Protein AF-A0A847J8P1-F1 (afdb_monomer_lite)

Structure (mmCIF, N/CA/C/O backbone):
data_AF-A0A847J8P1-F1
#
_entry.id   AF-A0A847J8P1-F1
#
loop_
_atom_site.group_PDB
_atom_site.id
_atom_site.type_symbol
_atom_site.label_atom_id
_atom_site.label_alt_id
_atom_site.label_comp_id
_atom_site.label_asym_id
_atom_site.label_entity_id
_atom_site.label_seq_id
_atom_site.pdbx_PDB_ins_code
_atom_site.Cartn_x
_atom_site.Cartn_y
_atom_site.Cartn_z
_atom_site.occupancy
_atom_site.B_iso_or_equiv
_atom_site.auth_seq_id
_atom_site.auth_comp_id
_atom_site.auth_asym_id
_atom_site.auth_atom_id
_atom_site.pdbx_PDB_model_num
ATOM 1 N N . MET A 1 1 ? -46.614 12.517 24.934 1.00 41.94 1 MET A N 1
ATOM 2 C CA . MET A 1 1 ? -45.447 12.023 25.693 1.00 41.94 1 MET A CA 1
ATOM 3 C C . MET A 1 1 ? -44.759 10.985 24.821 1.00 41.94 1 MET A C 1
ATOM 5 O O . MET A 1 1 ? -45.255 9.876 24.706 1.00 41.94 1 MET A O 1
ATOM 9 N N . VAL A 1 2 ? -43.727 11.392 24.081 1.00 43.38 2 VAL A N 1
ATOM 10 C CA . VAL A 1 2 ? -42.952 10.489 23.216 1.00 43.38 2 VAL A CA 1
ATOM 11 C C . VAL A 1 2 ? -41.928 9.796 24.112 1.00 43.38 2 VAL A C 1
ATOM 13 O O . VAL A 1 2 ? -41.105 10.479 24.718 1.00 43.38 2 VAL A O 1
ATOM 16 N N . LEU A 1 3 ? -42.014 8.468 24.250 1.00 42.56 3 LEU A N 1
ATOM 17 C CA . LEU A 1 3 ? -40.950 7.675 24.867 1.00 42.56 3 LEU A CA 1
ATOM 18 C C . LEU A 1 3 ? -39.712 7.805 23.974 1.00 42.56 3 LEU A C 1
ATOM 20 O O . LEU A 1 3 ? -39.690 7.273 22.865 1.00 42.56 3 LEU A O 1
ATOM 24 N N . ALA A 1 4 ? -38.696 8.525 24.445 1.00 44.59 4 ALA A N 1
ATOM 25 C CA . ALA A 1 4 ? -37.373 8.459 23.849 1.00 44.59 4 ALA A CA 1
ATOM 26 C C . ALA A 1 4 ? -36.862 7.022 24.023 1.00 44.59 4 ALA A C 1
ATOM 28 O O . ALA A 1 4 ? -36.678 6.557 25.149 1.00 44.59 4 ALA A O 1
ATOM 29 N N . ALA A 1 5 ? -36.687 6.306 22.912 1.00 45.28 5 ALA A N 1
ATOM 30 C CA . ALA A 1 5 ? -35.991 5.029 22.921 1.00 45.28 5 ALA A CA 1
ATOM 31 C C . ALA A 1 5 ? -34.578 5.252 23.493 1.00 45.28 5 ALA A C 1
ATOM 33 O O . ALA A 1 5 ? -33.945 6.254 23.141 1.00 45.28 5 ALA A O 1
ATOM 34 N N . PRO A 1 6 ? -34.078 4.372 24.379 1.00 45.25 6 PRO A N 1
ATOM 35 C CA . PRO A 1 6 ? -32.725 4.507 24.891 1.00 45.25 6 PRO A CA 1
ATOM 36 C C . PRO A 1 6 ? -31.763 4.462 23.704 1.00 45.25 6 PRO A C 1
ATOM 38 O O . PRO A 1 6 ? -31.802 3.531 22.897 1.00 45.25 6 PRO A O 1
ATOM 41 N N . ALA A 1 7 ? -30.925 5.491 23.573 1.00 48.88 7 ALA A N 1
ATOM 42 C CA . ALA A 1 7 ? -29.812 5.465 22.642 1.00 48.88 7 ALA A CA 1
ATOM 43 C C . ALA A 1 7 ? -28.997 4.207 22.958 1.00 48.88 7 ALA A C 1
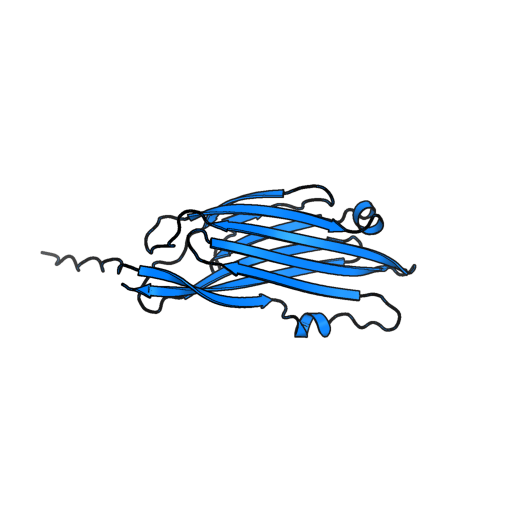ATOM 45 O O . ALA A 1 7 ? -28.514 4.061 24.081 1.00 48.88 7 ALA A O 1
ATOM 46 N N . ALA A 1 8 ? -28.908 3.278 22.002 1.00 53.22 8 ALA A N 1
ATOM 47 C CA . ALA A 1 8 ? -28.121 2.067 22.167 1.00 53.22 8 ALA A CA 1
ATOM 48 C C . ALA A 1 8 ? -26.698 2.479 22.560 1.00 53.22 8 ALA A C 1
ATOM 50 O O . ALA A 1 8 ? -25.990 3.111 21.761 1.00 53.22 8 ALA A O 1
ATOM 51 N N . ALA A 1 9 ? -26.331 2.172 23.808 1.00 50.16 9 ALA A N 1
ATOM 52 C CA . ALA A 1 9 ? -25.000 2.406 24.335 1.00 50.16 9 ALA A CA 1
ATOM 53 C C . ALA A 1 9 ? -23.995 1.840 23.330 1.00 50.16 9 ALA A C 1
ATOM 55 O O . ALA A 1 9 ? -24.180 0.737 22.810 1.00 50.16 9 ALA A O 1
ATOM 56 N N . VAL A 1 10 ? -22.971 2.626 22.998 1.00 55.06 10 VAL A N 1
ATOM 57 C CA . VAL A 1 10 ? -21.801 2.079 22.314 1.00 55.06 10 VAL A CA 1
ATOM 58 C C . VAL A 1 10 ? -21.285 1.001 23.258 1.00 55.06 10 VAL A C 1
ATOM 60 O O . VAL A 1 10 ? -20.896 1.326 24.379 1.00 55.06 10 VAL A O 1
ATOM 63 N N . ALA A 1 11 ? -21.419 -0.270 22.878 1.00 56.16 11 ALA A N 1
ATOM 64 C CA . ALA A 1 11 ? -20.850 -1.348 23.668 1.00 56.16 11 ALA A CA 1
ATOM 65 C C . ALA A 1 11 ? -19.358 -1.036 23.820 1.00 56.16 11 ALA A C 1
ATOM 67 O O . ALA A 1 11 ? -18.723 -0.650 22.834 1.00 56.16 11 ALA A O 1
ATOM 68 N N . GLY A 1 12 ? -18.826 -1.133 25.040 1.00 72.88 12 GLY A N 1
ATOM 69 C CA . GLY A 1 12 ? -17.378 -1.115 25.234 1.00 72.88 12 GLY A CA 1
ATOM 70 C C . GLY A 1 12 ? -16.733 -2.163 24.326 1.00 72.88 12 GLY A C 1
ATOM 71 O O . GLY A 1 12 ? -17.379 -3.153 23.963 1.00 72.88 12 GLY A O 1
ATOM 72 N N . GLY A 1 13 ? -15.515 -1.901 23.865 1.00 81.38 13 GLY A N 1
ATOM 73 C CA . GLY A 1 13 ? -14.808 -2.817 22.981 1.00 81.38 13 GLY A CA 1
ATOM 74 C C . GLY A 1 13 ? -13.758 -2.152 22.103 1.00 81.38 13 GLY A C 1
ATOM 75 O O . GLY A 1 13 ? -13.512 -0.941 22.167 1.00 81.38 13 GLY A O 1
ATOM 76 N N . HIS A 1 14 ? -13.135 -2.962 21.255 1.00 85.50 14 HIS A N 1
ATOM 77 C CA . HIS A 1 14 ? -12.069 -2.528 20.361 1.00 85.50 14 HIS A CA 1
ATOM 78 C C . HIS A 1 14 ? -12.028 -3.343 19.064 1.00 85.50 14 HIS A C 1
ATOM 80 O O . HIS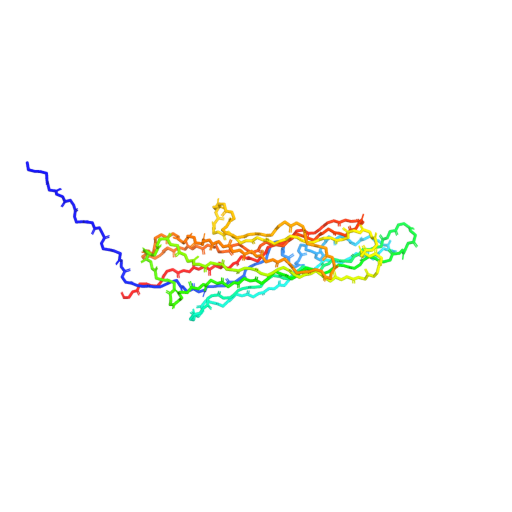 A 1 14 ? -12.489 -4.484 18.987 1.00 85.50 14 HIS A O 1
ATOM 86 N N . TRP A 1 15 ? -11.453 -2.738 18.028 1.00 86.50 15 TRP A N 1
ATOM 87 C CA . TRP A 1 15 ? -11.140 -3.418 16.775 1.00 86.50 15 TRP A CA 1
ATOM 88 C C . TRP A 1 15 ? -9.867 -4.256 16.908 1.00 86.50 15 TRP A C 1
ATOM 90 O O . TRP A 1 15 ? -8.839 -3.757 17.369 1.00 86.50 15 TRP A O 1
ATOM 100 N N . VAL A 1 16 ? -9.919 -5.507 16.447 1.00 87.00 16 VAL A N 1
ATOM 101 C CA . VAL A 1 16 ? -8.754 -6.401 16.338 1.00 87.00 16 VAL A CA 1
ATOM 102 C C . VAL A 1 16 ? -8.537 -6.818 14.888 1.00 87.00 16 VAL A C 1
ATOM 104 O O . VAL A 1 16 ? -9.502 -6.977 14.141 1.00 87.00 16 VAL A O 1
ATOM 107 N N . SER A 1 17 ? -7.275 -7.010 14.499 1.00 87.81 17 SER A N 1
ATOM 108 C CA . SER A 1 17 ? -6.925 -7.565 13.185 1.00 87.81 17 SER A CA 1
ATOM 109 C C . SER A 1 17 ? -7.277 -9.054 13.126 1.00 87.81 17 SER A C 1
ATOM 111 O O . SER A 1 17 ? -6.905 -9.807 14.026 1.00 87.81 17 SER A O 1
ATOM 113 N N . ASP A 1 18 ? -7.979 -9.462 12.072 1.00 87.88 18 ASP A N 1
ATOM 114 C CA . ASP A 1 18 ? -8.412 -10.841 11.805 1.00 87.88 18 ASP A CA 1
ATOM 115 C C . ASP A 1 18 ? -7.649 -11.488 10.637 1.00 87.88 18 ASP A C 1
ATOM 117 O O . ASP A 1 18 ? -7.784 -12.677 10.362 1.00 87.88 18 ASP A O 1
ATOM 121 N N . GLY A 1 19 ? -6.810 -10.717 9.944 1.00 89.44 19 GLY A N 1
ATOM 122 C CA . GLY A 1 19 ? -5.996 -11.220 8.848 1.00 89.44 19 GLY A CA 1
ATOM 123 C C . GLY A 1 19 ? -5.706 -10.169 7.792 1.00 89.44 19 GLY A C 1
ATOM 124 O O . GLY A 1 19 ? -6.143 -9.020 7.877 1.00 89.44 19 GLY A O 1
ATOM 125 N N . ILE A 1 20 ? -4.939 -10.586 6.789 1.00 92.00 20 ILE A N 1
ATOM 126 C CA . ILE A 1 20 ? -4.516 -9.740 5.679 1.00 92.00 20 ILE A CA 1
ATOM 127 C C . ILE A 1 20 ? -4.691 -10.506 4.376 1.00 92.00 20 ILE A C 1
ATOM 129 O O . ILE A 1 20 ? -4.319 -11.677 4.285 1.00 92.00 20 ILE A O 1
ATOM 133 N N . THR A 1 21 ? -5.205 -9.826 3.360 1.00 93.75 21 THR A N 1
ATOM 134 C CA . THR A 1 21 ? -5.221 -10.313 1.979 1.00 93.75 21 THR A CA 1
ATOM 135 C C . THR A 1 21 ? -4.544 -9.318 1.045 1.00 93.75 21 THR A C 1
ATOM 137 O O . THR A 1 21 ? -4.344 -8.156 1.394 1.00 93.75 21 THR A O 1
ATOM 140 N N . TYR A 1 22 ? -4.179 -9.783 -0.148 1.00 92.88 22 TYR A N 1
ATOM 141 C CA . TYR A 1 22 ? -3.566 -8.961 -1.188 1.00 92.88 22 TYR A CA 1
ATOM 142 C C . TYR A 1 22 ? -4.423 -9.000 -2.443 1.00 92.88 22 TYR A C 1
ATOM 144 O O . TYR A 1 22 ? -4.941 -10.060 -2.798 1.00 92.88 22 TYR A O 1
ATOM 152 N N . ASP A 1 23 ? -4.517 -7.864 -3.118 1.00 91.88 23 ASP A N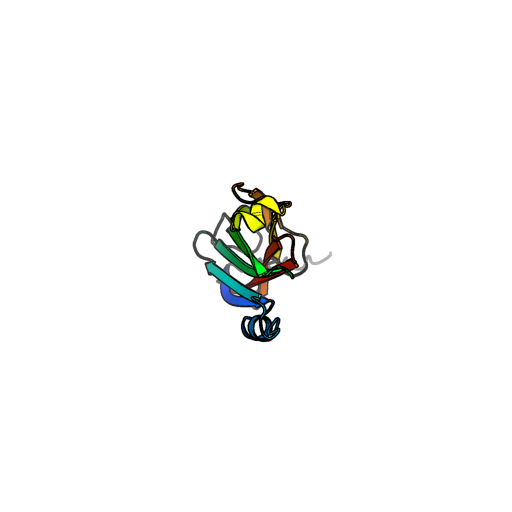 1
ATOM 153 C CA . ASP A 1 23 ? -5.208 -7.725 -4.393 1.00 91.88 23 ASP A CA 1
ATOM 154 C C . ASP A 1 23 ? -4.333 -6.898 -5.357 1.00 91.88 23 ASP A C 1
ATOM 156 O O . ASP A 1 23 ? -4.038 -5.733 -5.066 1.00 91.88 23 ASP A O 1
ATOM 160 N N . PRO A 1 24 ? -3.863 -7.473 -6.479 1.00 90.88 24 PRO A N 1
ATOM 161 C CA . PRO A 1 24 ? -4.057 -8.866 -6.891 1.00 90.88 24 PRO A CA 1
ATOM 162 C C . PRO A 1 24 ? -3.340 -9.859 -5.968 1.00 90.88 24 PRO A C 1
ATOM 164 O O . PRO A 1 24 ? -2.328 -9.539 -5.340 1.00 90.88 24 PRO A O 1
ATOM 167 N N . THR A 1 25 ? -3.826 -11.094 -5.919 1.00 91.06 25 THR A N 1
ATOM 168 C CA . THR A 1 25 ? -3.160 -12.178 -5.193 1.00 91.06 25 THR A CA 1
ATOM 169 C C . THR A 1 25 ? -1.832 -12.549 -5.855 1.00 91.06 25 THR A C 1
ATOM 171 O O . THR A 1 25 ? -1.625 -12.379 -7.058 1.00 91.06 25 THR A O 1
ATOM 174 N N . GLN A 1 26 ? -0.920 -13.149 -5.089 1.00 85.00 26 GLN A N 1
ATOM 175 C CA . GLN A 1 26 ? 0.362 -13.617 -5.629 1.00 85.00 26 GLN A CA 1
ATOM 176 C C . GLN A 1 26 ? 0.207 -14.654 -6.752 1.00 85.00 26 GLN A C 1
ATOM 178 O O . GLN A 1 26 ? 0.999 -14.673 -7.693 1.00 85.00 26 GLN A O 1
ATOM 183 N N . ALA A 1 27 ? -0.832 -15.491 -6.688 1.00 87.12 27 ALA A N 1
ATOM 184 C CA . ALA A 1 27 ? -1.135 -16.452 -7.743 1.00 87.12 27 ALA A CA 1
ATOM 185 C C . ALA A 1 27 ? -1.542 -15.755 -9.052 1.00 87.12 27 ALA A C 1
ATOM 187 O O . ALA A 1 27 ? -1.088 -16.151 -10.126 1.00 87.12 27 ALA A O 1
ATOM 188 N N . GLU A 1 28 ? -2.342 -14.690 -8.967 1.00 89.69 28 GLU A N 1
ATOM 189 C CA . GLU A 1 28 ? -2.722 -13.877 -10.126 1.00 89.69 28 GLU A CA 1
ATOM 190 C C . GLU A 1 28 ? -1.513 -13.134 -10.701 1.00 89.69 28 GLU A C 1
ATOM 192 O O . GLU A 1 28 ? -1.307 -13.151 -11.913 1.00 89.69 28 GLU A O 1
ATOM 197 N N . LEU A 1 29 ? -0.653 -12.562 -9.851 1.00 87.06 29 LEU A N 1
ATOM 198 C CA . LEU A 1 29 ? 0.581 -11.911 -10.303 1.00 87.06 29 LEU A CA 1
ATOM 199 C C . LEU A 1 29 ? 1.525 -12.888 -11.013 1.00 87.06 29 LEU A C 1
ATOM 201 O O . LEU A 1 29 ? 2.082 -12.543 -12.051 1.00 87.06 29 LEU A O 1
ATOM 205 N N . ALA A 1 30 ? 1.661 -14.116 -10.505 1.00 82.31 30 ALA A N 1
ATOM 206 C CA . ALA A 1 30 ? 2.488 -15.154 -11.120 1.00 82.31 30 ALA A CA 1
ATOM 207 C C . ALA A 1 30 ? 1.924 -15.684 -12.454 1.00 82.31 30 ALA A C 1
ATOM 209 O O . ALA A 1 30 ? 2.672 -16.241 -13.268 1.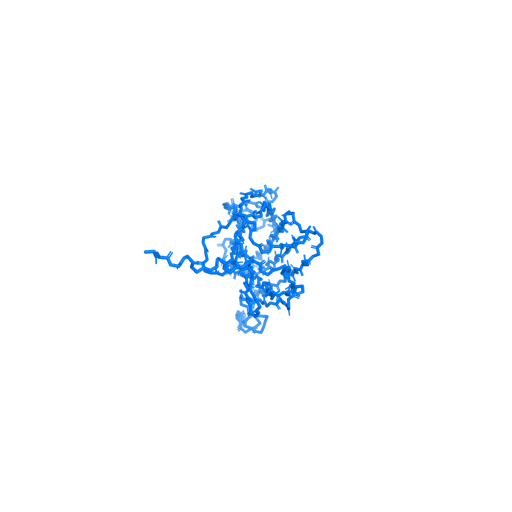00 82.31 30 ALA A O 1
ATOM 210 N N . ALA A 1 31 ? 0.614 -15.540 -12.677 1.00 81.94 31 ALA A N 1
ATOM 211 C CA . ALA A 1 31 ? -0.040 -15.890 -13.934 1.00 81.94 31 ALA A CA 1
ATOM 212 C C . ALA A 1 31 ? 0.157 -14.812 -15.015 1.00 81.94 31 ALA A C 1
ATOM 214 O O . ALA A 1 31 ? 0.162 -15.126 -16.207 1.00 81.94 31 ALA A O 1
ATOM 215 N N . VAL A 1 32 ? 0.354 -13.551 -14.618 1.00 76.31 32 VAL A N 1
ATOM 216 C CA . VAL A 1 32 ? 0.557 -12.427 -15.536 1.00 76.31 32 VAL A CA 1
ATOM 217 C C . VAL A 1 32 ? 2.022 -12.344 -15.979 1.00 76.31 32 VAL A C 1
ATOM 219 O O . VAL A 1 32 ? 2.940 -12.335 -15.167 1.00 76.31 32 VAL A O 1
ATOM 222 N N . GLY A 1 33 ? 2.248 -12.201 -17.290 1.00 61.06 33 GLY A N 1
ATOM 223 C CA . GLY A 1 33 ? 3.518 -11.680 -17.808 1.00 61.06 33 GLY A CA 1
ATOM 224 C C . GLY A 1 33 ? 4.576 -12.691 -18.247 1.00 61.06 33 GLY A C 1
ATOM 225 O O . GLY A 1 33 ? 5.700 -12.295 -18.531 1.00 61.06 33 GLY A O 1
ATOM 226 N N . LYS A 1 34 ? 4.252 -13.977 -18.402 1.00 63.28 34 LYS A N 1
ATOM 227 C CA . LYS A 1 34 ? 5.186 -14.923 -19.038 1.00 63.28 34 LYS A CA 1
ATOM 228 C C . LYS A 1 34 ? 5.202 -14.735 -20.560 1.00 63.28 34 LYS A C 1
ATOM 230 O O . LYS A 1 34 ? 4.572 -15.501 -21.284 1.00 63.28 34 LYS A O 1
ATOM 235 N N . MET A 1 35 ? 5.909 -13.719 -21.056 1.00 67.38 35 MET A N 1
ATOM 236 C CA . MET A 1 35 ? 6.287 -13.642 -22.472 1.00 67.38 35 MET A CA 1
ATOM 237 C C . MET A 1 35 ? 7.647 -14.330 -22.663 1.00 67.38 35 MET A C 1
ATOM 239 O O . MET A 1 35 ? 8.618 -13.923 -22.022 1.00 67.38 35 MET A O 1
ATOM 243 N N . PRO A 1 36 ? 7.752 -15.376 -23.506 1.00 72.44 36 PRO A N 1
ATOM 244 C CA . PRO A 1 36 ? 9.023 -16.053 -23.745 1.00 72.44 36 PRO A CA 1
ATOM 245 C C . PRO A 1 36 ? 10.116 -15.069 -24.184 1.00 72.44 36 PRO A C 1
ATOM 247 O O . PRO A 1 36 ? 9.916 -14.296 -25.117 1.00 72.44 36 PRO A O 1
ATOM 250 N N . GLY A 1 37 ? 11.268 -15.103 -23.510 1.00 75.31 37 GLY A N 1
ATOM 251 C CA . GLY A 1 37 ? 12.419 -14.250 -23.831 1.00 75.31 37 GLY A CA 1
ATOM 252 C C . GLY A 1 37 ? 12.341 -12.805 -23.325 1.00 75.31 37 GLY A C 1
ATOM 253 O O . GLY A 1 37 ? 13.195 -12.009 -23.699 1.00 75.31 37 GLY A O 1
ATOM 254 N N . ARG A 1 38 ? 11.350 -12.460 -22.493 1.00 81.38 38 ARG A N 1
ATOM 255 C CA . ARG A 1 38 ? 11.198 -11.127 -21.890 1.00 81.38 38 ARG A CA 1
ATOM 256 C C . ARG A 1 38 ? 11.271 -11.204 -20.374 1.00 81.38 38 ARG A C 1
ATOM 258 O O . ARG A 1 38 ? 10.850 -12.194 -19.773 1.00 81.38 38 ARG A O 1
ATOM 265 N N . ILE A 1 39 ? 11.803 -10.157 -19.757 1.00 83.38 39 ILE A N 1
ATOM 266 C CA . ILE A 1 39 ? 11.824 -10.022 -18.301 1.00 83.38 39 ILE A CA 1
ATOM 267 C C . ILE A 1 39 ? 10.514 -9.365 -17.895 1.00 83.38 39 ILE A C 1
ATOM 269 O O . ILE A 1 39 ? 10.202 -8.270 -18.352 1.00 83.38 39 ILE A O 1
ATOM 273 N N . TYR A 1 40 ? 9.746 -10.035 -17.042 1.00 86.75 40 TYR A N 1
ATOM 274 C CA . TYR A 1 40 ? 8.549 -9.465 -16.441 1.00 86.75 40 TYR A CA 1
ATOM 275 C C . TYR A 1 40 ? 8.257 -10.153 -15.114 1.00 86.75 40 TYR A C 1
ATOM 277 O O . TYR A 1 40 ? 8.054 -11.365 -15.065 1.00 86.75 40 TYR A O 1
ATOM 285 N N . GLU A 1 41 ? 8.209 -9.383 -14.035 1.00 88.69 41 GLU A N 1
ATOM 286 C CA . GLU A 1 41 ? 7.828 -9.898 -12.723 1.00 88.69 41 GLU A CA 1
ATOM 287 C C . GLU A 1 41 ? 7.136 -8.805 -11.910 1.00 88.69 41 GLU A C 1
ATOM 289 O O . GLU A 1 41 ? 7.556 -7.645 -11.887 1.00 88.69 41 GLU A O 1
ATOM 294 N N . LYS A 1 42 ? 6.063 -9.204 -11.225 1.00 90.62 42 LYS A N 1
ATOM 295 C CA . LYS A 1 42 ? 5.302 -8.382 -10.287 1.00 90.62 42 LYS A CA 1
ATOM 296 C C . LYS A 1 42 ? 5.205 -9.112 -8.959 1.00 90.62 42 LYS A C 1
ATOM 298 O O . LYS A 1 42 ? 4.927 -10.308 -8.944 1.00 90.62 42 LYS A O 1
ATOM 303 N N . ARG A 1 43 ? 5.408 -8.401 -7.851 1.00 91.38 43 ARG A N 1
ATOM 304 C CA . ARG A 1 43 ? 5.236 -8.949 -6.497 1.00 91.38 43 ARG A CA 1
ATOM 305 C C . ARG A 1 43 ? 4.567 -7.920 -5.600 1.00 91.38 43 ARG A C 1
ATOM 307 O O . ARG A 1 43 ? 4.873 -6.736 -5.707 1.00 91.38 43 ARG A O 1
ATOM 314 N N . ILE A 1 44 ? 3.708 -8.388 -4.700 1.00 93.00 44 ILE A N 1
ATOM 315 C CA . ILE A 1 44 ? 3.105 -7.579 -3.639 1.00 93.00 44 ILE A CA 1
ATOM 316 C C . ILE A 1 44 ? 3.352 -8.211 -2.270 1.00 93.00 44 ILE A C 1
ATOM 318 O O . ILE A 1 44 ? 3.119 -9.397 -2.055 1.00 93.00 44 ILE A O 1
ATOM 322 N N . SER A 1 45 ? 3.820 -7.436 -1.314 1.00 91.19 45 SER A N 1
ATOM 323 C CA . SER A 1 45 ? 3.927 -7.874 0.073 1.00 91.19 45 SER A CA 1
ATOM 324 C C . SER A 1 45 ? 3.444 -6.766 0.988 1.00 91.19 45 SER A C 1
ATOM 326 O O . SER A 1 45 ? 3.154 -5.654 0.558 1.00 91.19 45 SER A O 1
ATOM 328 N N . GLY A 1 46 ? 3.285 -7.076 2.264 1.00 88.50 46 GLY A N 1
ATOM 329 C CA . GLY A 1 46 ? 2.777 -6.111 3.219 1.00 88.50 46 GLY A CA 1
ATOM 330 C C . GLY A 1 46 ? 2.433 -6.765 4.535 1.00 88.50 46 GLY A C 1
ATOM 331 O O . GLY A 1 46 ? 2.376 -7.990 4.637 1.00 88.50 46 GLY A O 1
ATOM 332 N N . GLY A 1 47 ? 2.199 -5.937 5.536 1.00 85.94 47 GLY A N 1
ATOM 333 C CA . GLY A 1 47 ? 1.819 -6.371 6.866 1.00 85.94 47 GLY A CA 1
ATOM 334 C C . GLY A 1 47 ? 0.897 -5.356 7.510 1.00 85.94 47 GLY A C 1
ATOM 335 O O . GLY A 1 47 ? 0.815 -4.207 7.086 1.00 85.94 47 GLY A O 1
ATOM 336 N N . PHE A 1 48 ? 0.197 -5.786 8.546 1.00 86.00 48 PHE A N 1
ATOM 337 C CA . PHE A 1 48 ? -0.648 -4.932 9.353 1.00 86.00 48 PHE A CA 1
ATOM 338 C C . PHE A 1 48 ? -0.699 -5.481 10.768 1.00 86.00 48 PHE A C 1
ATOM 340 O O . PHE A 1 48 ? -0.931 -6.671 10.988 1.00 86.00 48 PHE A O 1
ATOM 347 N N . GLN A 1 49 ? -0.480 -4.598 11.728 1.00 80.81 49 GLN A N 1
ATOM 348 C CA . GLN A 1 49 ? -0.495 -4.904 13.142 1.00 80.81 49 GLN A CA 1
ATOM 349 C C . GLN A 1 49 ? -1.377 -3.874 13.833 1.00 80.81 49 GLN A C 1
ATOM 351 O O . GLN A 1 49 ? -1.022 -2.703 13.862 1.00 80.81 49 GLN A O 1
ATOM 356 N N . ALA A 1 50 ? -2.498 -4.311 14.408 1.00 71.69 50 ALA A N 1
ATOM 357 C CA . ALA A 1 50 ? -3.402 -3.481 15.207 1.00 71.69 50 ALA A CA 1
ATOM 358 C C . ALA A 1 50 ? -3.168 -3.711 16.709 1.00 71.69 50 ALA A C 1
ATOM 360 O O . ALA A 1 50 ? -3.984 -4.341 17.376 1.00 71.69 50 ALA A O 1
ATOM 361 N N . THR A 1 51 ? -2.024 -3.256 17.233 1.00 68.94 51 THR A N 1
ATOM 362 C CA . THR A 1 51 ? -1.758 -3.211 18.688 1.00 68.94 51 THR A CA 1
ATOM 363 C C . THR A 1 51 ? -1.969 -1.782 19.215 1.00 68.94 51 THR A C 1
ATOM 365 O O . THR A 1 51 ? -2.891 -1.116 18.759 1.00 68.94 51 THR A O 1
ATOM 368 N N . GLU A 1 52 ? -1.147 -1.280 20.150 1.00 61.62 52 GLU A N 1
ATOM 369 C CA . GLU A 1 52 ? -1.222 0.083 20.732 1.00 61.62 52 GLU A CA 1
ATOM 370 C C . GLU A 1 52 ? -1.072 1.223 19.707 1.00 61.62 52 GLU A C 1
ATOM 372 O O . GLU A 1 52 ? -1.433 2.375 19.942 1.00 61.62 52 GLU A O 1
ATOM 377 N N . THR A 1 53 ? -0.541 0.916 18.533 1.00 68.44 53 THR A N 1
ATOM 378 C CA . THR A 1 53 ? -0.596 1.765 17.349 1.00 68.44 53 THR A CA 1
ATOM 379 C C . THR A 1 53 ? -0.827 0.834 16.177 1.00 68.44 53 THR A C 1
ATOM 381 O O . THR A 1 53 ? -0.089 -0.145 16.039 1.00 68.44 53 THR A O 1
ATOM 384 N N . ALA A 1 54 ? -1.817 1.129 15.333 1.00 79.81 54 ALA A N 1
ATOM 385 C CA . ALA A 1 54 ? -2.002 0.316 14.147 1.00 79.81 54 ALA A CA 1
ATOM 386 C C . ALA A 1 54 ? -1.008 0.751 13.066 1.00 79.81 54 ALA A C 1
ATOM 388 O O . ALA A 1 54 ? -1.008 1.904 12.635 1.00 79.81 54 ALA A O 1
ATOM 389 N N . ILE A 1 55 ? -0.124 -0.155 12.666 1.00 86.12 55 ILE A N 1
ATOM 390 C CA . ILE A 1 55 ? 0.884 0.085 11.631 1.00 86.12 55 ILE A CA 1
ATOM 391 C C . ILE A 1 55 ? 0.607 -0.886 10.503 1.00 86.12 55 ILE A C 1
ATOM 393 O O . ILE A 1 55 ? 0.405 -2.075 10.751 1.00 86.12 55 ILE A O 1
ATOM 397 N N . GLY A 1 56 ? 0.645 -0.405 9.268 1.00 86.75 56 GLY A N 1
ATOM 398 C CA . GLY A 1 56 ? 0.665 -1.299 8.129 1.00 86.75 56 GLY A CA 1
ATOM 399 C C . GLY A 1 56 ? 1.584 -0.839 7.021 1.00 86.75 56 GLY A C 1
ATOM 400 O O . GLY A 1 56 ? 2.028 0.308 6.960 1.00 86.75 56 GLY A O 1
ATOM 401 N N . THR A 1 57 ? 1.888 -1.789 6.155 1.00 89.81 57 THR A N 1
ATOM 402 C CA . THR A 1 57 ? 2.802 -1.632 5.039 1.00 89.81 57 THR A CA 1
ATOM 403 C C . THR A 1 57 ? 2.251 -2.349 3.817 1.00 89.81 57 THR A C 1
ATOM 405 O O . THR A 1 57 ? 1.614 -3.401 3.917 1.00 89.81 57 THR A O 1
ATOM 408 N N . VAL A 1 58 ? 2.524 -1.791 2.648 1.00 93.50 58 VAL A N 1
ATOM 409 C CA . VAL A 1 58 ? 2.418 -2.483 1.368 1.00 93.50 58 VAL A CA 1
ATOM 410 C C . VAL A 1 58 ? 3.660 -2.158 0.557 1.00 93.50 58 VAL A C 1
ATOM 412 O O . VAL A 1 58 ? 4.089 -1.008 0.474 1.00 93.50 58 VAL A O 1
ATOM 415 N N . GLU A 1 59 ? 4.254 -3.184 -0.022 1.00 93.31 59 GLU A N 1
ATOM 416 C CA . GLU A 1 59 ? 5.364 -3.074 -0.944 1.00 93.31 59 GLU A CA 1
ATOM 417 C C . GLU A 1 59 ? 4.957 -3.704 -2.269 1.00 93.31 59 GLU A C 1
ATOM 419 O O . GLU A 1 59 ? 4.519 -4.853 -2.325 1.00 93.31 59 GLU A O 1
ATOM 424 N N . VAL A 1 60 ? 5.102 -2.941 -3.346 1.00 93.31 60 VAL A N 1
ATOM 425 C CA . VAL A 1 60 ? 4.923 -3.428 -4.708 1.00 93.31 60 VAL A CA 1
ATOM 426 C C . VAL A 1 60 ? 6.252 -3.372 -5.442 1.00 93.31 60 VAL A C 1
ATOM 428 O O . VAL A 1 60 ? 6.967 -2.370 -5.421 1.00 93.31 60 VAL A O 1
ATOM 431 N N . PHE A 1 61 ? 6.573 -4.466 -6.116 1.00 92.88 61 PHE A 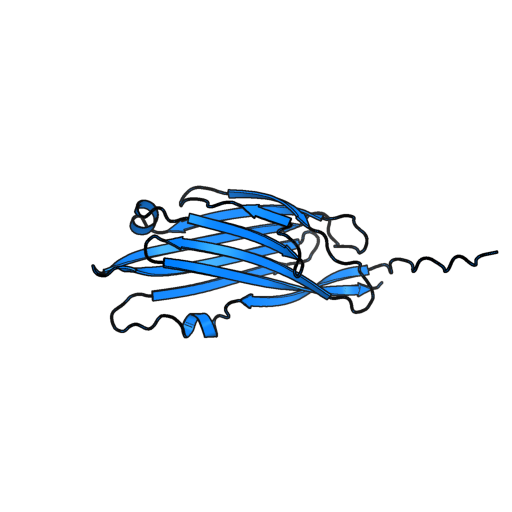N 1
ATOM 432 C CA . PHE A 1 61 ? 7.746 -4.608 -6.961 1.00 92.88 61 PHE A CA 1
ATOM 433 C C . PHE A 1 61 ? 7.296 -4.857 -8.392 1.00 92.88 61 PHE A C 1
ATOM 435 O O . PHE A 1 61 ? 6.402 -5.673 -8.636 1.00 92.88 61 PHE A O 1
ATOM 442 N N . PHE A 1 62 ? 7.949 -4.185 -9.335 1.00 91.31 62 PHE A N 1
ATOM 443 C CA . PHE A 1 62 ? 7.734 -4.406 -10.753 1.00 91.31 62 PHE A CA 1
ATOM 444 C C . PHE A 1 62 ? 9.060 -4.339 -11.509 1.00 91.31 62 PHE A C 1
ATOM 446 O O . PHE A 1 62 ? 9.829 -3.389 -11.356 1.00 91.31 62 PHE A O 1
ATOM 453 N N . THR A 1 63 ? 9.310 -5.345 -12.340 1.00 91.06 63 THR A N 1
ATOM 454 C CA . THR A 1 63 ? 10.425 -5.364 -13.285 1.00 91.06 63 THR A CA 1
ATOM 455 C C . THR A 1 63 ? 9.925 -5.734 -14.673 1.00 91.06 63 THR A C 1
ATOM 457 O O . THR A 1 63 ? 9.060 -6.604 -14.809 1.00 91.06 63 THR A O 1
ATOM 460 N N . ALA A 1 64 ? 10.451 -5.058 -15.689 1.00 90.31 64 ALA A N 1
ATOM 461 C CA . ALA A 1 64 ? 10.152 -5.312 -17.090 1.00 90.31 64 ALA A CA 1
ATOM 462 C C . ALA A 1 64 ? 11.329 -4.909 -17.988 1.00 90.31 64 ALA A C 1
ATOM 464 O O . ALA A 1 64 ? 12.076 -3.995 -17.641 1.00 90.31 64 ALA A O 1
ATOM 465 N N . ASP A 1 65 ? 11.486 -5.545 -19.148 1.00 88.56 65 ASP A N 1
ATOM 466 C CA . ASP A 1 65 ? 12.400 -5.085 -20.199 1.00 88.56 65 ASP A CA 1
ATOM 467 C C . ASP A 1 65 ? 11.669 -4.400 -21.368 1.00 88.56 65 ASP A C 1
ATOM 469 O O . ASP A 1 65 ? 10.500 -4.675 -21.654 1.00 88.56 65 ASP A O 1
ATOM 473 N N . ASP A 1 66 ? 12.350 -3.482 -22.054 1.00 85.69 66 ASP A N 1
ATOM 474 C CA . ASP A 1 66 ? 11.870 -2.869 -23.299 1.00 85.69 66 ASP A CA 1
ATOM 475 C C . ASP A 1 66 ? 12.233 -3.725 -24.541 1.00 85.69 66 ASP A C 1
ATOM 477 O O . ASP A 1 66 ? 12.832 -4.795 -24.400 1.00 85.69 66 ASP A O 1
ATOM 481 N N . PRO A 1 67 ? 11.836 -3.329 -25.771 1.00 84.75 67 PRO A N 1
ATOM 482 C CA . PRO A 1 67 ? 12.206 -4.055 -26.991 1.00 84.75 67 PRO A CA 1
ATOM 483 C C . PRO A 1 67 ? 13.719 -4.169 -27.245 1.00 84.75 67 PRO A C 1
ATOM 485 O O . PRO A 1 67 ? 14.121 -5.064 -27.982 1.00 84.75 67 PRO A O 1
ATOM 488 N N . ASP A 1 68 ? 14.535 -3.308 -26.627 1.00 85.56 68 ASP A N 1
ATOM 489 C CA . ASP A 1 68 ? 16.001 -3.318 -26.708 1.00 85.56 68 ASP A CA 1
ATOM 490 C C . ASP A 1 68 ? 16.643 -4.095 -25.537 1.00 85.56 68 ASP A C 1
ATOM 492 O O . ASP A 1 68 ? 17.858 -4.044 -25.332 1.00 85.56 68 ASP A O 1
ATOM 496 N N . HIS A 1 69 ? 15.836 -4.827 -24.757 1.00 83.25 69 HIS A N 1
ATOM 497 C CA . HIS A 1 69 ? 16.235 -5.580 -23.563 1.00 83.25 69 HIS A CA 1
ATOM 498 C C . HIS A 1 69 ? 16.851 -4.736 -22.440 1.00 83.25 69 HIS A C 1
ATOM 500 O O . HIS A 1 69 ? 17.543 -5.251 -21.554 1.00 83.25 69 HIS A O 1
ATOM 506 N N . LYS A 1 70 ? 16.573 -3.432 -22.412 1.00 90.25 70 LYS A N 1
ATOM 507 C CA . LYS A 1 70 ? 16.911 -2.602 -21.262 1.00 90.25 70 LYS A CA 1
ATOM 508 C C . LYS A 1 70 ? 15.948 -2.912 -20.125 1.00 90.25 70 LYS A C 1
ATOM 510 O O . LYS A 1 70 ? 14.735 -2.814 -20.277 1.00 90.25 70 LYS A O 1
ATOM 515 N N . VAL A 1 71 ? 16.503 -3.257 -18.967 1.00 91.81 71 VAL A N 1
ATOM 516 C CA . VAL A 1 71 ? 15.726 -3.644 -17.786 1.00 91.81 71 VAL A CA 1
ATOM 517 C C . VAL A 1 71 ? 15.332 -2.420 -16.969 1.00 91.81 71 VAL A C 1
ATOM 519 O O . VAL A 1 71 ? 16.174 -1.602 -16.592 1.00 91.81 71 VAL A O 1
ATOM 522 N N . PHE A 1 72 ? 14.056 -2.343 -16.625 1.00 93.62 72 PHE A N 1
ATOM 523 C CA . PHE A 1 72 ? 13.459 -1.364 -15.732 1.00 93.62 72 PHE A CA 1
ATOM 524 C C . PHE A 1 72 ? 12.995 -2.088 -14.477 1.00 93.62 72 PHE A C 1
ATOM 526 O O . PHE A 1 72 ? 12.251 -3.057 -14.559 1.00 93.62 72 PHE A O 1
ATOM 533 N N . LEU A 1 73 ? 13.439 -1.613 -13.321 1.00 94.19 73 LEU A N 1
ATOM 534 C CA . LEU A 1 73 ? 13.073 -2.133 -12.014 1.00 94.19 73 LEU A CA 1
ATOM 535 C C . LEU A 1 73 ? 12.594 -0.975 -11.152 1.00 94.19 73 LEU A C 1
ATOM 537 O O . LEU A 1 73 ? 13.319 0.009 -10.986 1.00 94.19 73 LEU A O 1
ATOM 541 N N . GLY A 1 74 ? 11.413 -1.134 -10.565 1.00 94.31 74 GLY A N 1
ATOM 542 C CA . GLY A 1 74 ? 10.871 -0.230 -9.565 1.00 94.31 74 GLY A CA 1
ATOM 543 C C . GLY A 1 74 ? 10.375 -0.973 -8.332 1.00 94.31 74 GLY A C 1
ATOM 544 O O . GLY A 1 74 ? 9.841 -2.082 -8.414 1.00 94.31 74 GLY A O 1
ATOM 545 N N . THR A 1 75 ? 10.524 -0.322 -7.187 1.00 95.25 75 THR A N 1
ATOM 546 C CA . THR A 1 75 ? 9.864 -0.690 -5.938 1.00 95.25 75 THR A CA 1
ATOM 547 C C . THR A 1 75 ? 9.098 0.502 -5.407 1.00 95.25 75 THR A C 1
ATOM 549 O O . THR A 1 75 ? 9.548 1.646 -5.500 1.00 95.25 75 THR A O 1
ATOM 552 N N . CYS A 1 76 ? 7.947 0.235 -4.811 1.00 95.94 76 CYS A N 1
ATOM 553 C CA . CYS A 1 76 ? 7.242 1.215 -4.018 1.00 95.94 76 CYS A CA 1
ATOM 554 C C . CYS A 1 76 ? 6.857 0.625 -2.677 1.00 95.94 76 CYS A C 1
ATOM 556 O O . CYS A 1 76 ? 6.202 -0.410 -2.629 1.00 95.94 76 CYS A O 1
ATOM 558 N N . SER A 1 77 ? 7.246 1.316 -1.613 1.00 94.88 77 SER A N 1
ATOM 559 C CA . SER A 1 77 ? 6.868 0.992 -0.248 1.00 94.88 77 SER A CA 1
ATOM 560 C C . SER A 1 77 ? 5.969 2.094 0.289 1.00 94.88 77 SER A C 1
ATOM 562 O O . SER A 1 77 ? 6.332 3.272 0.273 1.00 94.88 77 SER A O 1
ATOM 564 N N . VAL A 1 78 ? 4.788 1.707 0.750 1.00 94.88 78 VAL A N 1
ATOM 565 C CA . VAL A 1 78 ? 3.831 2.573 1.429 1.00 94.88 78 VAL A CA 1
ATOM 566 C C . VAL A 1 78 ? 3.707 2.052 2.849 1.00 94.88 78 VAL A C 1
ATOM 568 O O . VAL A 1 78 ? 3.288 0.920 3.069 1.00 94.88 78 VAL A O 1
ATOM 571 N N . SER A 1 79 ? 4.082 2.874 3.818 1.00 92.88 79 SER A N 1
ATOM 572 C CA . SER A 1 79 ? 3.894 2.599 5.241 1.00 92.88 79 SER A CA 1
ATOM 573 C C . SER A 1 79 ? 2.881 3.577 5.804 1.00 92.88 79 SER A C 1
ATOM 575 O O . SER A 1 79 ? 2.905 4.751 5.446 1.00 92.88 79 SER A O 1
ATOM 577 N N . PHE A 1 80 ? 2.018 3.132 6.706 1.00 90.62 80 PHE A N 1
ATOM 578 C CA . PHE A 1 80 ? 1.085 4.005 7.402 1.00 90.62 80 PHE A CA 1
ATOM 579 C C . PHE A 1 80 ? 0.973 3.641 8.872 1.00 90.62 80 PHE A C 1
ATOM 581 O O . PHE A 1 80 ? 1.256 2.522 9.301 1.00 90.62 80 PHE A O 1
ATOM 588 N N . ARG A 1 81 ? 0.559 4.639 9.637 1.00 90.19 81 ARG A N 1
ATOM 589 C CA . ARG A 1 81 ? 0.405 4.596 11.077 1.00 90.19 81 ARG A CA 1
ATOM 590 C C . ARG A 1 81 ? -0.912 5.261 11.437 1.00 90.19 81 ARG A C 1
ATOM 592 O O . ARG A 1 81 ? -1.165 6.384 11.007 1.00 90.19 81 ARG A O 1
ATOM 599 N N . ILE A 1 82 ? -1.707 4.576 12.243 1.00 87.81 82 ILE A N 1
ATOM 600 C CA . ILE A 1 82 ? -2.949 5.070 12.826 1.00 87.81 82 ILE A CA 1
ATOM 601 C C . ILE A 1 82 ? -2.697 5.245 14.322 1.00 87.81 82 ILE A C 1
ATOM 603 O O . ILE A 1 82 ? -2.380 4.286 15.034 1.00 87.81 82 ILE A O 1
ATOM 607 N N . ASP A 1 83 ? -2.796 6.487 14.778 1.00 83.31 83 ASP A N 1
ATOM 608 C CA . ASP A 1 83 ? -2.591 6.861 16.170 1.00 83.31 83 ASP A CA 1
ATOM 609 C C . ASP A 1 83 ? -3.872 6.689 16.997 1.00 83.31 83 ASP A C 1
ATOM 611 O O . ASP A 1 83 ? -4.989 6.833 16.496 1.00 83.31 83 ASP A O 1
ATOM 615 N N . GLY A 1 84 ? -3.695 6.441 18.298 1.00 71.50 84 GLY A N 1
ATOM 616 C CA . GLY A 1 84 ? -4.792 6.377 19.265 1.00 71.50 84 GLY A CA 1
ATOM 617 C C . GLY A 1 84 ? -5.389 4.984 19.455 1.00 71.50 84 GLY A C 1
ATOM 618 O O . GLY A 1 84 ? -6.609 4.865 19.537 1.00 71.50 84 GLY A O 1
ATOM 619 N N . ALA A 1 85 ? -4.555 3.941 19.530 1.00 63.06 85 ALA A N 1
ATOM 620 C CA . ALA A 1 85 ? -5.045 2.615 19.884 1.00 63.06 85 ALA A CA 1
ATOM 621 C C . ALA A 1 85 ? -5.134 2.413 21.422 1.00 63.06 85 ALA A C 1
ATOM 623 O O . ALA A 1 85 ? -4.379 3.050 22.160 1.00 63.06 85 ALA A O 1
ATOM 624 N N . PRO A 1 86 ? -6.026 1.532 21.924 1.00 70.25 86 PRO A N 1
ATOM 625 C CA . PRO A 1 86 ? -6.893 0.634 21.157 1.00 70.25 86 PRO A CA 1
ATOM 626 C C . PRO A 1 86 ? -7.914 1.401 20.312 1.00 70.25 86 PRO A C 1
ATOM 628 O O . PRO A 1 86 ? -8.435 2.430 20.732 1.00 70.25 86 PRO A O 1
ATOM 631 N N . MET A 1 87 ? -8.162 0.924 19.089 1.00 75.12 87 MET A N 1
ATOM 632 C CA . MET A 1 87 ? -9.141 1.535 18.188 1.00 75.12 87 MET A CA 1
ATOM 633 C C . MET A 1 87 ? -10.545 1.257 18.743 1.00 75.12 87 MET A C 1
ATOM 635 O O . MET A 1 87 ? -11.154 0.231 18.437 1.00 75.12 87 MET A O 1
ATOM 639 N N . THR A 1 88 ? -11.023 2.130 19.632 1.00 73.62 88 THR A N 1
ATOM 640 C CA . THR A 1 88 ? -12.310 1.992 20.327 1.00 73.62 88 THR A CA 1
ATOM 641 C C . THR A 1 88 ? -13.459 2.607 19.533 1.00 73.62 88 THR A C 1
ATOM 643 O O . THR A 1 88 ? -13.345 3.668 18.920 1.00 73.62 88 THR A O 1
ATOM 646 N N . GLY A 1 89 ? -14.603 1.933 19.548 1.00 62.44 89 GLY A N 1
ATOM 647 C CA . GLY A 1 89 ? -15.810 2.356 18.849 1.00 62.44 89 GLY A CA 1
ATOM 648 C C . GLY A 1 89 ? -16.299 3.715 19.348 1.00 62.44 89 GLY A C 1
ATOM 649 O O . GLY A 1 89 ? -16.437 3.931 20.548 1.00 62.44 89 GLY A O 1
ATOM 650 N N . GLY A 1 90 ? -16.592 4.627 18.418 1.00 55.97 90 GLY A N 1
ATOM 651 C CA . GLY A 1 90 ? -17.169 5.941 18.725 1.00 55.97 90 GLY A CA 1
ATOM 652 C C . GLY A 1 90 ? -16.194 7.123 18.692 1.00 55.97 90 GLY A C 1
ATOM 653 O O . GLY A 1 90 ? -16.644 8.252 18.884 1.00 55.97 90 GLY A O 1
ATOM 654 N N . ALA A 1 91 ? -14.903 6.912 18.408 1.00 63.12 91 ALA A N 1
ATOM 655 C CA . ALA A 1 91 ? -13.998 8.020 18.101 1.00 63.12 91 ALA A CA 1
ATOM 656 C C . ALA A 1 91 ? -14.418 8.706 16.778 1.00 63.12 91 ALA A C 1
ATOM 658 O O . ALA A 1 91 ? -14.721 8.006 15.810 1.00 63.12 91 ALA A O 1
ATOM 659 N N . PRO A 1 92 ? -14.418 10.053 16.689 1.00 65.62 92 PRO A N 1
ATOM 660 C CA . PRO A 1 92 ? -14.806 10.786 15.474 1.00 65.62 92 PRO A CA 1
ATOM 661 C C . PRO A 1 92 ? -13.839 10.577 14.292 1.00 65.62 92 PRO A C 1
ATOM 663 O O . PRO A 1 92 ? -14.098 11.053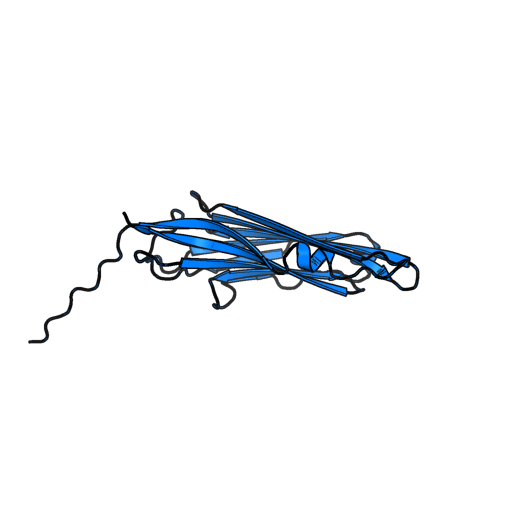 13.191 1.00 65.62 92 PRO A O 1
ATOM 666 N N . GLY A 1 93 ? -12.725 9.882 14.528 1.00 81.62 93 GLY A N 1
ATOM 667 C CA . GLY A 1 93 ? -11.698 9.530 13.561 1.00 81.62 93 GLY A CA 1
ATOM 668 C C . GLY A 1 93 ? -10.346 9.350 14.251 1.00 81.62 93 GLY A C 1
ATOM 669 O O . GLY A 1 93 ? -10.111 9.892 15.331 1.00 81.62 93 GLY A O 1
ATOM 670 N N . TYR A 1 94 ? -9.455 8.592 13.622 1.00 85.44 94 TYR A N 1
ATOM 671 C CA . TYR A 1 94 ? -8.098 8.334 14.087 1.00 85.44 94 TYR A CA 1
ATOM 672 C C . TYR A 1 94 ? -7.105 9.103 13.226 1.00 85.44 94 TYR A C 1
ATOM 674 O O . TYR A 1 94 ? -7.153 9.047 11.991 1.00 85.44 94 TYR A O 1
ATOM 682 N N . ALA A 1 95 ? -6.186 9.821 13.870 1.00 88.69 95 ALA A N 1
ATOM 683 C CA . ALA A 1 95 ? -5.112 10.489 13.153 1.00 88.69 95 ALA A CA 1
ATOM 684 C C . ALA A 1 95 ? -4.282 9.436 12.413 1.00 88.69 95 ALA A C 1
ATOM 686 O O . ALA A 1 95 ? -3.862 8.436 12.991 1.00 88.69 95 ALA A O 1
ATOM 687 N N . THR A 1 96 ? -4.093 9.648 11.117 1.00 90.25 96 THR A N 1
ATOM 688 C CA . THR A 1 96 ? -3.380 8.712 10.252 1.00 90.25 96 THR A CA 1
ATOM 689 C C . THR A 1 96 ? -2.257 9.440 9.548 1.00 90.25 96 THR A C 1
ATOM 691 O O . THR A 1 96 ? -2.436 10.548 9.042 1.00 90.25 96 THR A O 1
ATOM 694 N N . SER A 1 97 ? -1.087 8.821 9.521 1.00 92.44 97 SER A N 1
ATOM 695 C CA . SER A 1 97 ? 0.071 9.298 8.778 1.00 92.44 97 SER A CA 1
ATOM 696 C C . SER A 1 97 ? 0.588 8.203 7.861 1.00 92.44 97 SER A C 1
ATOM 698 O O . SER A 1 97 ? 0.461 7.020 8.163 1.00 92.44 97 SER A O 1
ATOM 700 N N . GLY A 1 98 ? 1.141 8.601 6.724 1.00 92.25 98 GLY A N 1
ATOM 701 C CA . GLY A 1 98 ? 1.672 7.701 5.716 1.00 92.25 98 GLY A CA 1
ATOM 702 C C . GLY A 1 98 ? 2.988 8.212 5.158 1.00 92.25 98 GLY A C 1
ATOM 703 O O . GLY A 1 98 ? 3.216 9.420 5.082 1.00 92.25 98 GLY A O 1
ATOM 704 N N . ILE A 1 99 ? 3.844 7.282 4.760 1.00 95.19 99 ILE A N 1
ATOM 705 C CA . ILE A 1 99 ? 5.116 7.533 4.097 1.00 95.19 99 ILE A CA 1
ATOM 706 C C . ILE A 1 99 ? 5.151 6.674 2.839 1.00 95.19 99 ILE A C 1
ATOM 708 O O . ILE A 1 99 ? 4.860 5.480 2.891 1.00 95.19 99 ILE A O 1
ATOM 712 N N . VAL A 1 100 ? 5.528 7.285 1.720 1.00 96.38 100 VAL A N 1
ATOM 713 C CA . VAL A 1 100 ? 5.753 6.600 0.447 1.00 96.38 100 VAL A CA 1
ATOM 714 C C . VAL A 1 100 ? 7.208 6.761 0.049 1.00 96.38 100 VAL A C 1
ATOM 716 O O . VAL A 1 100 ? 7.727 7.878 -0.018 1.00 96.38 100 VAL A O 1
ATOM 719 N N . GLN A 1 101 ? 7.860 5.638 -0.226 1.00 95.44 101 GLN A N 1
ATOM 720 C CA . GLN A 1 101 ? 9.241 5.573 -0.683 1.00 95.44 101 GLN A CA 1
ATOM 721 C C . GLN A 1 101 ? 9.311 4.819 -2.003 1.00 95.44 101 GLN A C 1
ATOM 723 O O . GLN A 1 101 ? 8.645 3.799 -2.187 1.00 95.44 101 GLN A O 1
ATOM 728 N N . VAL A 1 102 ? 10.134 5.327 -2.918 1.00 95.25 102 VAL A N 1
ATOM 729 C CA . VAL A 1 102 ? 10.254 4.783 -4.273 1.00 95.25 102 VAL A CA 1
ATOM 730 C C . VAL A 1 102 ? 11.706 4.457 -4.562 1.00 95.25 102 VAL A C 1
ATOM 732 O O . VAL A 1 102 ? 12.581 5.326 -4.485 1.00 95.25 102 VAL A O 1
ATOM 735 N N . GLY A 1 103 ? 11.946 3.196 -4.898 1.00 94.19 103 GLY A N 1
ATOM 736 C CA . GLY A 1 103 ? 13.233 2.680 -5.332 1.00 94.19 103 GLY A CA 1
ATOM 737 C C . GLY A 1 103 ? 13.189 2.236 -6.788 1.00 94.19 103 GLY A C 1
ATOM 738 O O . GLY A 1 103 ? 12.130 2.091 -7.398 1.00 94.19 103 GLY A O 1
ATOM 739 N N . GLY A 1 104 ? 14.365 2.023 -7.359 1.00 93.62 104 GLY A N 1
ATOM 740 C CA . GLY A 1 104 ? 14.504 1.516 -8.713 1.00 93.62 104 GLY A CA 1
ATOM 741 C C . GLY A 1 104 ? 15.901 1.735 -9.265 1.00 93.62 104 GLY A C 1
ATOM 742 O O . GLY A 1 104 ? 16.741 2.373 -8.629 1.00 93.62 104 GLY A O 1
ATOM 743 N N . ASN A 1 105 ? 16.151 1.189 -10.451 1.00 94.69 105 ASN A N 1
ATOM 744 C CA . ASN A 1 105 ? 17.428 1.354 -11.142 1.00 94.69 105 ASN A CA 1
ATOM 745 C C . ASN A 1 105 ? 17.500 2.675 -11.934 1.00 94.69 105 ASN A C 1
ATOM 747 O O . ASN A 1 105 ? 16.490 3.351 -12.149 1.00 94.69 105 ASN A O 1
ATOM 751 N N . ASP A 1 106 ? 18.696 3.025 -12.419 1.00 95.06 106 ASP A N 1
ATOM 752 C CA . ASP A 1 106 ? 18.928 4.264 -13.178 1.00 95.06 106 ASP A CA 1
ATOM 753 C C . ASP A 1 106 ? 18.067 4.358 -14.442 1.00 95.06 106 ASP A C 1
ATOM 755 O O . ASP A 1 106 ? 17.606 5.441 -14.796 1.00 95.06 106 ASP A O 1
ATOM 759 N N . ALA A 1 107 ? 17.792 3.224 -15.093 1.00 93.62 107 ALA A N 1
ATOM 760 C CA . ALA A 1 107 ? 16.887 3.159 -16.237 1.00 93.62 107 ALA A CA 1
ATOM 761 C C . ALA A 1 107 ? 15.473 3.637 -15.872 1.00 93.62 107 ALA A C 1
ATOM 763 O O . ALA A 1 107 ? 14.905 4.473 -16.575 1.00 93.62 107 ALA A O 1
ATOM 764 N N . SER A 1 108 ? 14.932 3.162 -14.750 1.00 94.00 108 SER A N 1
ATOM 765 C CA . SER A 1 108 ? 13.602 3.551 -14.264 1.00 94.00 108 SER A CA 1
ATOM 766 C C . SER A 1 108 ? 13.580 4.991 -13.779 1.00 94.00 108 SER A C 1
ATOM 768 O O . SER A 1 108 ? 12.631 5.721 -14.062 1.00 94.00 108 SER A O 1
ATOM 770 N N . LYS A 1 109 ? 14.653 5.438 -13.120 1.00 94.38 109 LYS A N 1
ATOM 771 C CA . LYS A 1 109 ? 14.805 6.833 -12.701 1.00 94.38 109 LYS A CA 1
ATOM 772 C C . LYS A 1 109 ? 14.829 7.780 -13.901 1.00 94.38 109 LYS A C 1
ATOM 774 O O . LYS A 1 109 ? 14.096 8.763 -13.909 1.00 94.38 109 LYS A O 1
ATOM 779 N N . ALA A 1 110 ? 15.616 7.462 -14.929 1.00 93.56 110 ALA A N 1
ATOM 780 C CA . ALA A 1 110 ? 15.691 8.243 -16.163 1.00 93.56 110 ALA A CA 1
ATOM 781 C C . ALA A 1 110 ? 14.358 8.257 -16.929 1.00 93.56 110 ALA A C 1
ATOM 783 O O . ALA A 1 110 ? 14.031 9.251 -17.570 1.00 93.56 110 ALA A O 1
ATOM 784 N N . ALA A 1 111 ? 13.572 7.184 -16.825 1.00 92.44 111 ALA A N 1
ATOM 785 C CA . ALA A 1 111 ? 12.242 7.085 -17.418 1.00 92.44 111 ALA A CA 1
ATOM 786 C C . ALA A 1 111 ? 11.128 7.752 -16.588 1.00 92.44 111 ALA A C 1
ATOM 788 O O . ALA A 1 111 ? 9.954 7.598 -16.917 1.00 92.44 111 ALA A O 1
ATOM 789 N N . GLY A 1 112 ? 11.467 8.472 -15.512 1.00 93.31 112 GLY A N 1
ATOM 790 C CA . GLY A 1 112 ? 10.490 9.195 -14.699 1.00 93.31 112 GLY A CA 1
ATOM 791 C C . GLY A 1 112 ? 9.606 8.284 -13.848 1.00 93.31 112 GLY A C 1
ATOM 792 O O . GLY A 1 112 ? 8.427 8.577 -13.662 1.00 93.31 112 GLY A O 1
ATOM 793 N N . ALA A 1 113 ? 10.149 7.170 -13.348 1.00 94.88 113 ALA A N 1
ATOM 794 C CA . ALA A 1 113 ? 9.398 6.274 -12.480 1.00 94.88 113 ALA A CA 1
ATOM 795 C C . ALA A 1 113 ? 8.883 6.984 -11.219 1.00 94.88 113 ALA A C 1
ATOM 797 O O . ALA A 1 113 ? 9.611 7.733 -10.556 1.00 94.88 113 ALA A O 1
ATOM 798 N N . THR A 1 114 ? 7.624 6.710 -10.883 1.00 97.00 114 THR A N 1
ATOM 799 C CA . THR A 1 114 ? 6.931 7.301 -9.738 1.00 97.00 114 THR A CA 1
ATOM 800 C C . THR A 1 114 ? 6.123 6.268 -8.971 1.00 97.00 114 THR A C 1
ATOM 802 O O . THR A 1 114 ? 5.738 5.233 -9.518 1.00 97.00 114 THR A O 1
ATOM 805 N N . CYS A 1 115 ? 5.830 6.570 -7.708 1.00 96.31 115 CYS A N 1
ATOM 806 C CA . CYS A 1 115 ? 4.814 5.860 -6.952 1.00 96.31 115 CYS A CA 1
ATOM 807 C C . CYS A 1 115 ? 3.880 6.791 -6.187 1.00 96.31 115 CYS A C 1
ATOM 809 O O . CYS A 1 115 ? 4.303 7.828 -5.686 1.00 96.31 115 CYS A O 1
ATOM 811 N N . SER A 1 116 ? 2.633 6.375 -6.024 1.00 95.31 116 SER A N 1
ATOM 812 C CA . SER A 1 116 ? 1.685 6.939 -5.066 1.00 95.31 116 SER A CA 1
ATOM 813 C C . SER A 1 116 ? 1.168 5.860 -4.118 1.00 95.31 116 SER A C 1
ATOM 815 O O . SER A 1 116 ? 1.065 4.692 -4.497 1.00 95.31 116 SER A O 1
ATOM 817 N N . GLY A 1 117 ? 0.789 6.262 -2.908 1.00 94.06 117 GLY A N 1
ATOM 818 C CA . GLY A 1 117 ? 0.138 5.390 -1.936 1.00 94.06 117 GLY A CA 1
ATOM 819 C C . GLY A 1 117 ? -1.086 6.048 -1.319 1.00 94.06 117 GLY A C 1
ATOM 820 O O . GLY A 1 117 ? -1.148 7.275 -1.245 1.00 94.06 117 GLY A O 1
ATOM 821 N N . ALA A 1 118 ? -2.045 5.242 -0.874 1.00 93.44 118 ALA A N 1
ATOM 822 C CA . ALA A 1 118 ? -3.247 5.724 -0.202 1.00 93.44 118 ALA A CA 1
ATOM 823 C C . ALA A 1 118 ? -3.772 4.717 0.828 1.00 93.44 118 ALA A C 1
ATOM 825 O O . ALA A 1 118 ? -3.529 3.517 0.711 1.00 93.44 118 ALA A O 1
ATOM 826 N N . VAL A 1 119 ? -4.504 5.213 1.822 1.00 92.19 119 VAL A N 1
ATOM 827 C CA . VAL A 1 119 ? -5.171 4.428 2.863 1.00 92.19 119 VAL A CA 1
ATOM 828 C C . VAL A 1 119 ? -6.650 4.790 2.881 1.00 92.19 119 VAL A C 1
ATOM 830 O O . VAL A 1 119 ? -6.978 5.972 2.927 1.00 92.19 119 VAL A O 1
ATOM 833 N N . ALA A 1 120 ? -7.532 3.793 2.893 1.00 90.69 120 ALA A N 1
ATOM 834 C CA . ALA A 1 120 ? -8.983 3.963 2.985 1.00 90.69 120 ALA A CA 1
ATOM 835 C C . ALA A 1 120 ? -9.605 2.901 3.905 1.00 90.69 120 ALA A C 1
ATOM 837 O O . ALA A 1 120 ? -8.970 1.889 4.199 1.00 90.69 120 ALA A O 1
ATOM 838 N N . VAL A 1 121 ? -10.846 3.121 4.340 1.00 89.88 121 VAL A N 1
ATOM 839 C CA . VAL A 1 121 ? -11.664 2.118 5.048 1.00 89.88 121 VAL A CA 1
ATOM 840 C C . VAL A 1 121 ? -12.831 1.736 4.160 1.00 89.88 121 VAL A C 1
ATOM 842 O O . VAL A 1 121 ? -13.541 2.620 3.684 1.00 89.88 121 VAL A O 1
ATOM 845 N N . ASP A 1 122 ? -13.046 0.439 3.968 1.00 88.06 122 ASP A N 1
ATOM 846 C CA . ASP A 1 122 ? -14.115 -0.110 3.139 1.00 88.06 122 ASP A CA 1
ATOM 847 C C . ASP A 1 122 ? -14.196 0.628 1.780 1.00 88.06 122 ASP A C 1
ATOM 849 O O . ASP A 1 122 ? -13.201 0.802 1.077 1.00 88.06 122 ASP A O 1
ATOM 853 N N . ASN A 1 123 ? -15.375 1.134 1.413 1.00 82.06 123 ASN A N 1
ATOM 854 C CA . ASN A 1 123 ? -15.584 1.895 0.178 1.00 82.06 123 ASN A CA 1
ATOM 855 C C . ASN A 1 123 ? -15.545 3.422 0.384 1.00 82.06 123 ASN A C 1
ATOM 857 O O . ASN A 1 123 ? -16.117 4.155 -0.422 1.00 82.06 123 ASN A O 1
ATOM 861 N N . ALA A 1 124 ? -14.949 3.906 1.476 1.00 82.12 124 ALA A N 1
ATOM 862 C CA . ALA A 1 124 ? -14.833 5.336 1.744 1.00 82.12 124 ALA A CA 1
ATOM 863 C C . ALA A 1 124 ? -13.740 6.003 0.890 1.00 82.12 124 ALA A C 1
ATOM 865 O O . ALA A 1 124 ? -12.890 5.339 0.290 1.00 82.12 124 ALA A O 1
ATOM 866 N N . ASP A 1 125 ? -13.753 7.337 0.884 1.00 82.62 125 ASP A N 1
ATOM 867 C CA . ASP A 1 125 ? -12.670 8.137 0.319 1.00 82.62 125 ASP A CA 1
ATOM 868 C C . ASP A 1 125 ? -11.338 7.858 1.035 1.00 82.62 125 ASP A C 1
ATOM 870 O O . ASP A 1 125 ? -11.296 7.439 2.198 1.00 82.62 125 ASP A O 1
ATOM 874 N N . ASP A 1 126 ? -10.231 8.110 0.331 1.00 84.38 126 ASP A N 1
ATOM 875 C CA . ASP A 1 126 ? -8.896 7.911 0.886 1.00 84.38 126 ASP A CA 1
ATOM 876 C C . ASP A 1 126 ? -8.677 8.853 2.089 1.00 84.38 126 ASP A C 1
ATOM 878 O O . ASP A 1 126 ? -8.668 10.079 1.971 1.00 84.38 126 ASP A O 1
ATOM 882 N N . ALA A 1 127 ? -8.463 8.261 3.263 1.00 83.50 127 ALA A N 1
ATOM 883 C CA . ALA A 1 127 ? -8.213 8.950 4.525 1.00 83.50 127 ALA A CA 1
ATOM 884 C C . ALA A 1 127 ? -6.845 9.641 4.559 1.00 83.50 127 ALA A C 1
ATOM 886 O O . ALA A 1 127 ? -6.664 10.640 5.253 1.00 83.50 127 ALA A O 1
ATOM 887 N N . ALA A 1 128 ? -5.868 9.091 3.839 1.00 87.19 128 ALA A N 1
ATOM 888 C CA . ALA A 1 128 ? -4.554 9.680 3.626 1.00 87.19 128 ALA A CA 1
ATOM 889 C C . ALA A 1 128 ? -3.979 9.145 2.314 1.00 87.19 128 ALA A C 1
ATOM 891 O O . ALA A 1 128 ? -4.077 7.953 2.039 1.00 87.19 128 ALA A O 1
ATOM 892 N N . GLY A 1 129 ? -3.323 9.996 1.532 1.00 88.50 129 GLY A N 1
ATOM 893 C CA . GLY A 1 129 ? -2.635 9.561 0.325 1.00 88.50 129 GLY A CA 1
ATOM 894 C C . GLY A 1 129 ? -1.577 10.548 -0.133 1.00 88.50 129 GLY A C 1
ATOM 895 O O . GLY A 1 129 ? -1.573 11.715 0.264 1.00 88.50 129 GLY A O 1
ATOM 896 N N . THR A 1 130 ? -0.652 10.065 -0.952 1.00 91.50 130 THR A N 1
ATOM 897 C CA . THR A 1 130 ? 0.348 10.895 -1.621 1.00 91.50 130 THR A CA 1
ATOM 898 C C . THR A 1 130 ? 0.026 10.995 -3.104 1.00 91.50 130 THR A C 1
ATOM 900 O O . THR A 1 130 ? -0.418 10.029 -3.723 1.00 91.50 130 THR A O 1
ATOM 903 N N . GLY A 1 131 ? 0.349 12.139 -3.707 1.00 90.94 131 GLY A N 1
ATOM 904 C CA . GLY A 1 131 ? 0.520 12.204 -5.158 1.00 90.94 131 GLY A CA 1
ATOM 905 C C . GLY A 1 131 ? 1.727 11.373 -5.629 1.00 90.94 131 GLY A C 1
ATOM 906 O O . GLY A 1 131 ? 2.385 10.716 -4.813 1.00 90.94 131 GLY A O 1
ATOM 907 N N . PRO A 1 132 ? 2.047 11.411 -6.934 1.00 94.31 132 PRO A N 1
ATOM 908 C CA . PRO A 1 132 ? 3.219 10.734 -7.480 1.00 94.31 132 PRO A CA 1
ATOM 909 C C . PRO A 1 132 ? 4.526 11.239 -6.848 1.00 94.31 132 PRO A C 1
ATOM 911 O O . PRO A 1 132 ? 4.846 12.426 -6.895 1.00 94.31 132 PRO A O 1
ATOM 914 N N . VAL A 1 133 ? 5.297 10.318 -6.277 1.00 96.56 133 VAL A N 1
ATOM 915 C CA . VAL A 1 133 ? 6.619 10.519 -5.674 1.00 96.56 133 VAL A CA 1
ATOM 916 C C . VAL A 1 133 ? 7.661 9.914 -6.605 1.00 96.56 133 VAL A C 1
ATOM 918 O O . VAL A 1 133 ? 7.515 8.771 -7.026 1.00 96.56 133 VAL A O 1
ATOM 921 N N . ALA A 1 134 ? 8.710 10.660 -6.941 1.00 96.00 134 ALA A N 1
ATOM 922 C CA . ALA A 1 134 ? 9.787 10.170 -7.803 1.00 96.00 134 ALA A CA 1
ATOM 923 C C . ALA A 1 134 ? 10.810 9.308 -7.039 1.00 96.00 134 ALA A C 1
ATOM 925 O O . ALA A 1 134 ? 10.948 9.418 -5.818 1.00 96.00 134 ALA A O 1
ATOM 926 N N . ILE A 1 135 ? 11.585 8.496 -7.768 1.00 94.12 135 ILE A N 1
ATOM 927 C CA . ILE A 1 135 ? 12.707 7.730 -7.197 1.00 94.12 135 ILE A CA 1
ATOM 928 C C . ILE A 1 135 ? 13.678 8.651 -6.446 1.00 94.12 135 ILE A C 1
ATOM 930 O O . ILE A 1 135 ? 14.176 9.640 -6.990 1.00 94.12 135 ILE A O 1
ATOM 934 N N . GLY A 1 136 ? 13.992 8.276 -5.203 1.00 88.56 136 GLY A N 1
ATOM 935 C CA . GLY A 1 136 ? 14.889 9.024 -4.317 1.00 88.56 136 GLY A CA 1
ATOM 936 C C . GLY A 1 136 ? 14.219 10.160 -3.537 1.00 88.56 136 GLY A C 1
ATOM 937 O O . GLY A 1 136 ? 14.879 10.784 -2.709 1.00 88.56 136 GLY A O 1
ATOM 938 N N . ALA A 1 137 ? 12.927 10.416 -3.759 1.00 92.56 137 ALA A N 1
ATOM 939 C CA . ALA A 1 137 ? 12.123 11.295 -2.918 1.00 92.56 137 ALA A CA 1
ATOM 940 C C . ALA A 1 137 ? 11.327 10.490 -1.875 1.00 92.56 137 ALA A C 1
ATOM 942 O O . ALA A 1 137 ? 11.173 9.272 -1.972 1.00 92.56 137 ALA A O 1
ATOM 943 N N . THR A 1 138 ? 10.820 11.184 -0.857 1.00 94.56 138 THR A N 1
ATOM 944 C CA . THR A 1 138 ? 9.906 10.621 0.146 1.00 94.56 138 THR A CA 1
ATOM 945 C C . THR A 1 138 ? 8.614 11.424 0.142 1.00 94.56 138 THR A C 1
ATOM 947 O O . THR A 1 138 ? 8.635 12.640 0.340 1.00 94.56 138 THR A O 1
ATOM 950 N N . GLY A 1 139 ? 7.492 10.747 -0.086 1.00 94.56 139 GLY A N 1
ATOM 951 C CA . GLY A 1 139 ? 6.162 11.322 0.070 1.00 94.56 139 GLY A CA 1
ATOM 952 C C . GLY A 1 139 ? 5.676 11.144 1.497 1.00 94.56 139 GLY A C 1
ATOM 953 O O . GLY A 1 139 ? 5.901 10.101 2.102 1.00 94.56 139 GLY A O 1
ATOM 954 N N . ASN A 1 140 ? 4.987 12.150 2.023 1.00 95.38 140 ASN A N 1
ATOM 955 C CA . ASN A 1 140 ? 4.339 12.075 3.325 1.00 95.38 140 ASN A CA 1
ATOM 956 C C . ASN A 1 140 ? 2.861 12.413 3.155 1.00 95.38 140 ASN A C 1
ATOM 958 O O . ASN A 1 140 ? 2.521 13.354 2.438 1.00 95.38 140 ASN A O 1
ATOM 962 N N . ALA A 1 141 ? 2.000 11.669 3.835 1.00 93.19 141 ALA A N 1
ATOM 963 C CA . ALA A 1 141 ? 0.568 11.902 3.886 1.00 93.19 141 ALA A CA 1
ATOM 964 C C . ALA A 1 141 ? 0.117 11.996 5.341 1.00 93.19 141 ALA A C 1
ATOM 966 O O . ALA A 1 141 ? 0.660 11.325 6.221 1.00 93.19 141 ALA A O 1
ATOM 967 N N . LYS A 1 142 ? -0.887 12.827 5.599 1.00 93.69 142 LYS A N 1
ATOM 968 C CA . LYS A 1 142 ? -1.596 12.872 6.875 1.00 93.69 142 LYS A CA 1
ATOM 969 C C . LYS A 1 142 ? -3.080 13.004 6.597 1.00 93.69 142 LYS A C 1
ATOM 971 O O . LYS A 1 142 ? -3.459 13.641 5.619 1.00 93.69 142 LYS A O 1
ATOM 976 N N . GLY A 1 143 ? -3.890 12.460 7.486 1.00 91.38 143 GLY A N 1
ATOM 977 C CA . GLY A 1 143 ? -5.324 12.660 7.454 1.00 91.38 143 GLY A CA 1
ATOM 978 C C . GLY A 1 143 ? -6.018 11.963 8.608 1.00 91.38 143 GLY A C 1
ATOM 979 O O . GLY A 1 143 ? -5.439 11.783 9.685 1.00 91.38 143 GLY A O 1
ATOM 980 N N . THR A 1 144 ? -7.279 11.617 8.400 1.00 90.12 144 THR A N 1
ATOM 981 C CA . THR A 1 144 ? -8.143 11.085 9.451 1.00 90.12 144 THR A CA 1
ATOM 982 C C . THR A 1 144 ? -8.890 9.877 8.926 1.00 90.12 144 THR A C 1
ATOM 984 O O . THR A 1 144 ? -9.646 9.973 7.966 1.00 90.12 144 THR A O 1
ATOM 987 N N . LEU A 1 145 ? -8.665 8.737 9.571 1.00 88.44 145 LEU A N 1
ATOM 988 C CA . LEU A 1 145 ? -9.309 7.474 9.256 1.00 88.44 145 LEU A CA 1
ATOM 989 C C . LEU A 1 145 ? -10.553 7.320 10.121 1.00 88.44 145 LEU A C 1
ATOM 991 O O . LEU A 1 145 ? -10.464 7.377 11.346 1.00 88.44 145 LEU A O 1
ATOM 995 N N . VAL A 1 146 ? -11.707 7.106 9.506 1.00 86.88 146 VAL A N 1
ATOM 996 C CA . VAL A 1 146 ? -12.959 6.886 10.233 1.00 86.88 146 VAL A CA 1
ATOM 997 C C . VAL A 1 146 ? -13.337 5.420 10.095 1.00 86.88 146 VAL A C 1
ATOM 999 O O . VAL A 1 146 ? -13.612 4.953 8.994 1.00 86.88 146 VAL A O 1
ATOM 1002 N N . LEU A 1 147 ? -13.332 4.692 11.213 1.00 84.94 147 LEU A N 1
ATOM 1003 C CA . LEU A 1 147 ? -13.850 3.325 11.264 1.00 84.94 147 LEU A CA 1
ATOM 1004 C C . LEU A 1 147 ? -15.364 3.346 11.513 1.00 84.94 147 LEU A C 1
ATOM 1006 O O . LEU A 1 147 ? -15.863 4.255 12.188 1.00 84.94 147 LEU A O 1
ATOM 1010 N N . PRO A 1 148 ? -16.108 2.343 11.016 1.00 83.44 148 PRO A N 1
ATOM 1011 C CA . PRO A 1 148 ? -17.521 2.209 11.332 1.00 83.44 148 PRO A CA 1
ATOM 1012 C C . PRO A 1 148 ? -17.745 2.051 12.843 1.00 83.44 148 PRO A C 1
ATOM 1014 O O . PRO A 1 148 ? -16.846 1.701 13.615 1.00 83.44 148 PRO A O 1
ATOM 1017 N N . LYS A 1 149 ? -18.979 2.311 13.291 1.00 82.25 149 LYS A N 1
ATOM 1018 C CA . LYS A 1 149 ? -19.342 2.159 14.704 1.00 82.25 149 LYS A CA 1
ATOM 1019 C C . LYS A 1 149 ? -19.161 0.699 15.134 1.00 82.25 149 LYS A C 1
ATOM 1021 O O . LYS A 1 149 ? -19.780 -0.196 14.565 1.00 82.25 149 LYS A O 1
ATOM 1026 N N . GLY A 1 150 ? -18.370 0.492 16.183 1.00 81.62 150 GLY A N 1
ATOM 1027 C CA . GLY A 1 150 ? -18.184 -0.810 16.814 1.00 81.62 150 GLY A CA 1
ATOM 1028 C C . GLY A 1 150 ? -19.477 -1.325 17.445 1.00 81.62 150 GLY A C 1
ATOM 1029 O O . GLY A 1 150 ? -20.010 -0.715 18.373 1.00 81.62 150 GLY A O 1
ATOM 1030 N N . VAL A 1 151 ? -19.992 -2.434 16.923 1.00 83.25 151 VAL A N 1
ATOM 1031 C CA . VAL A 1 151 ? -21.100 -3.209 17.497 1.00 83.25 151 VAL A CA 1
ATOM 1032 C C . VAL A 1 151 ? -20.750 -4.697 17.410 1.00 83.25 151 VAL A C 1
ATOM 1034 O O . VAL A 1 151 ? -19.970 -5.071 16.532 1.00 83.25 151 VAL A O 1
ATOM 1037 N N . PRO A 1 152 ? -21.286 -5.567 18.287 1.00 84.25 152 PRO A N 1
ATOM 1038 C CA . PRO A 1 152 ? -21.027 -7.005 18.213 1.00 84.25 152 PRO A CA 1
ATOM 1039 C C . PRO A 1 152 ? -21.240 -7.562 16.797 1.00 84.25 152 PRO A C 1
ATOM 1041 O O . PRO A 1 152 ? -22.305 -7.380 16.210 1.00 84.25 152 PRO A O 1
ATOM 1044 N N . GLY A 1 153 ? -20.211 -8.216 16.248 1.00 82.31 153 GLY A N 1
ATOM 1045 C CA . GLY A 1 153 ? -20.221 -8.769 14.888 1.00 82.31 153 GLY A CA 1
ATOM 1046 C C . GLY A 1 153 ? -19.867 -7.785 13.765 1.00 82.31 153 GLY A C 1
ATOM 1047 O O . GLY A 1 153 ? -19.868 -8.191 12.607 1.00 82.31 153 GLY A O 1
ATOM 1048 N N . ALA A 1 154 ? -19.553 -6.521 14.069 1.00 87.81 154 ALA A N 1
ATOM 1049 C CA . ALA A 1 154 ? -19.099 -5.567 13.061 1.00 87.81 154 ALA A CA 1
ATOM 1050 C C . ALA A 1 154 ? -17.723 -5.944 12.493 1.00 87.81 154 ALA A C 1
ATOM 1052 O O . ALA A 1 154 ? -16.832 -6.404 13.215 1.00 87.81 154 ALA A O 1
ATOM 1053 N N . THR A 1 155 ? -17.553 -5.682 11.201 1.00 91.25 155 THR A N 1
ATOM 1054 C CA . THR A 1 155 ? -16.305 -5.851 10.452 1.00 91.25 155 THR A CA 1
ATOM 1055 C C . THR A 1 155 ? -15.943 -4.547 9.752 1.00 91.25 155 THR A C 1
ATOM 1057 O O . THR A 1 155 ? -16.828 -3.749 9.444 1.00 91.25 155 THR A O 1
ATOM 1060 N N . ALA A 1 156 ? -14.659 -4.346 9.488 1.00 90.69 156 ALA A N 1
ATOM 1061 C CA . ALA A 1 156 ? -14.156 -3.253 8.661 1.00 90.69 156 ALA A CA 1
ATOM 1062 C C . ALA A 1 156 ? -12.900 -3.721 7.927 1.00 90.69 156 ALA A C 1
ATOM 1064 O O . ALA A 1 156 ? -12.155 -4.545 8.457 1.00 90.69 156 ALA A O 1
ATOM 1065 N N . THR A 1 157 ? -12.626 -3.175 6.751 1.00 92.50 157 THR A N 1
ATOM 1066 C CA . THR A 1 157 ? -11.394 -3.453 6.014 1.00 92.50 157 THR A CA 1
ATOM 1067 C C . THR A 1 157 ? -10.620 -2.162 5.806 1.00 92.50 157 THR A C 1
ATOM 1069 O O . THR A 1 157 ? -11.139 -1.192 5.263 1.00 92.50 157 THR A O 1
ATOM 1072 N N . ILE A 1 158 ? -9.355 -2.137 6.225 1.00 91.69 158 ILE A N 1
ATOM 1073 C CA . ILE A 1 158 ? -8.437 -1.050 5.874 1.00 91.69 158 ILE A CA 1
ATOM 1074 C C . ILE A 1 158 ? -7.731 -1.437 4.578 1.00 91.69 158 ILE A C 1
ATOM 1076 O O . ILE A 1 158 ? -7.012 -2.434 4.528 1.00 91.69 158 ILE A O 1
ATOM 1080 N N . HIS A 1 159 ? -7.911 -0.619 3.548 1.00 92.62 159 HIS A N 1
ATOM 1081 C CA . HIS A 1 159 ? -7.246 -0.755 2.263 1.00 92.62 159 HIS A CA 1
ATOM 1082 C C . HIS A 1 159 ? -5.990 0.100 2.233 1.00 92.62 159 HIS A C 1
ATOM 1084 O O . HIS A 1 159 ? -6.048 1.307 2.460 1.00 92.62 159 HIS A O 1
ATOM 1090 N N . VAL A 1 160 ? -4.869 -0.514 1.879 1.00 92.75 160 VAL A N 1
ATOM 1091 C CA . VAL A 1 160 ? -3.567 0.143 1.768 1.00 92.75 160 VAL A CA 1
ATOM 1092 C C . VAL A 1 160 ? -3.091 -0.054 0.347 1.00 92.75 160 VAL A C 1
ATOM 1094 O O . VAL A 1 160 ? -2.706 -1.153 -0.041 1.00 92.75 160 VAL A O 1
ATOM 1097 N N . LYS A 1 161 ? -3.174 1.001 -0.453 1.00 92.94 161 LYS A N 1
ATOM 1098 C CA . LYS A 1 161 ? -2.949 0.966 -1.896 1.00 92.94 161 LYS A CA 1
ATOM 1099 C C . LYS A 1 161 ? -1.550 1.480 -2.208 1.00 92.94 161 LYS A C 1
ATOM 1101 O O . LYS A 1 161 ? -1.109 2.473 -1.629 1.00 92.94 161 LYS A O 1
ATOM 1106 N N . ALA A 1 162 ? -0.900 0.855 -3.177 1.00 95.44 162 ALA A N 1
ATOM 1107 C CA . ALA A 1 162 ? 0.311 1.343 -3.814 1.00 95.44 162 ALA A CA 1
ATOM 1108 C C . ALA A 1 162 ? 0.151 1.279 -5.331 1.00 95.44 162 ALA A C 1
ATOM 1110 O O . ALA A 1 162 ? -0.393 0.319 -5.876 1.00 95.44 162 ALA A O 1
ATOM 1111 N N . TYR A 1 163 ? 0.644 2.301 -6.017 1.00 95.25 163 TYR A N 1
ATOM 1112 C CA . TYR A 1 163 ? 0.651 2.359 -7.469 1.00 95.25 163 TYR A CA 1
ATOM 1113 C C . TYR A 1 163 ? 2.017 2.808 -7.956 1.00 95.25 163 TYR A C 1
ATOM 1115 O O . TYR A 1 163 ? 2.404 3.953 -7.748 1.00 95.25 163 TYR A O 1
ATOM 1123 N N . LEU A 1 164 ? 2.728 1.898 -8.609 1.00 95.19 164 LEU A N 1
ATOM 1124 C CA . LEU A 1 164 ? 4.050 2.096 -9.176 1.00 95.19 164 LEU A CA 1
ATOM 1125 C C . LEU A 1 164 ? 3.944 2.230 -10.696 1.00 95.19 164 LEU A C 1
ATOM 1127 O O . LEU A 1 164 ? 3.400 1.357 -11.369 1.00 95.19 164 LEU A O 1
ATOM 1131 N N . SER A 1 165 ? 4.528 3.287 -11.245 1.00 93.81 165 SER A N 1
ATOM 1132 C CA . SER A 1 165 ? 4.700 3.481 -12.682 1.00 93.81 165 SER A CA 1
ATOM 1133 C C . SER A 1 165 ? 6.188 3.543 -12.994 1.00 93.81 165 SER A C 1
ATOM 1135 O O . SER A 1 165 ? 6.888 4.405 -12.470 1.00 93.81 165 SER A O 1
ATOM 1137 N N . ILE A 1 166 ? 6.675 2.663 -13.863 1.00 88.25 166 ILE A N 1
ATOM 1138 C CA . ILE A 1 166 ? 8.025 2.722 -14.445 1.00 88.25 166 ILE A CA 1
ATOM 1139 C C . ILE A 1 166 ? 7.833 2.881 -15.956 1.00 88.25 166 ILE A C 1
ATOM 1141 O O . ILE A 1 166 ? 6.880 2.332 -16.475 1.00 88.25 166 ILE A O 1
ATOM 1145 N N . GLY A 1 167 ? 8.636 3.647 -16.697 1.00 78.25 167 GLY A N 1
ATOM 1146 C CA . GLY A 1 167 ? 8.262 4.108 -18.058 1.00 78.25 167 GLY A CA 1
ATOM 1147 C C . GLY A 1 167 ? 7.809 3.060 -19.102 1.00 78.25 167 GLY A C 1
ATOM 1148 O O . GLY A 1 167 ? 7.267 3.440 -20.133 1.00 78.25 167 GLY A O 1
ATOM 1149 N N . VAL A 1 168 ? 7.989 1.761 -18.840 1.00 85.31 168 VAL A N 1
ATOM 1150 C CA . VAL A 1 168 ? 7.532 0.625 -19.663 1.00 85.31 168 VAL A CA 1
ATOM 1151 C C . VAL A 1 168 ? 6.243 -0.055 -19.164 1.00 85.31 168 VAL A C 1
ATOM 1153 O O . VAL A 1 168 ? 5.774 -1.013 -19.774 1.00 85.31 168 VAL A O 1
ATOM 1156 N N . GLY A 1 169 ? 5.652 0.402 -18.058 1.00 87.00 169 GLY A N 1
ATOM 1157 C CA . GLY A 1 169 ? 4.398 -0.130 -17.533 1.00 87.00 169 GLY A CA 1
ATOM 1158 C C . GLY A 1 169 ? 4.062 0.319 -16.111 1.00 87.00 169 GLY A C 1
ATOM 1159 O O . GLY A 1 169 ? 4.854 0.935 -15.405 1.00 87.00 169 GLY A O 1
ATOM 1160 N N . ALA A 1 170 ? 2.868 -0.048 -15.660 1.00 89.62 170 ALA A N 1
ATOM 1161 C CA . ALA A 1 170 ? 2.412 0.262 -14.315 1.00 89.62 170 ALA A CA 1
ATOM 1162 C C . ALA A 1 170 ? 1.930 -0.980 -13.564 1.00 89.62 170 ALA A C 1
ATOM 1164 O O . ALA A 1 170 ? 1.530 -2.001 -14.143 1.00 89.62 170 ALA A O 1
ATOM 1165 N N . PHE A 1 171 ? 1.970 -0.870 -12.243 1.00 90.94 171 PHE A N 1
ATOM 1166 C CA . PHE A 1 171 ? 1.504 -1.878 -11.320 1.00 90.94 171 PHE A CA 1
ATOM 1167 C C . PHE A 1 171 ? 0.834 -1.221 -10.115 1.00 90.94 171 PHE A C 1
ATOM 1169 O O . PHE A 1 171 ? 1.472 -0.500 -9.353 1.00 90.94 171 PHE A O 1
ATOM 1176 N N . GLY A 1 172 ? -0.460 -1.491 -9.955 1.00 91.69 172 GLY A N 1
ATOM 1177 C CA . GLY A 1 172 ? -1.210 -1.185 -8.746 1.00 91.69 172 GLY A CA 1
ATOM 1178 C C . GLY A 1 172 ? -1.439 -2.450 -7.933 1.00 91.69 172 GLY A C 1
ATOM 1179 O O . GLY A 1 172 ? -1.714 -3.506 -8.503 1.00 91.69 172 GLY A O 1
ATOM 1180 N N . GLY A 1 173 ? -1.344 -2.324 -6.618 1.00 92.06 173 GLY A N 1
ATOM 1181 C CA . GLY A 1 173 ? -1.666 -3.386 -5.680 1.00 92.06 173 GLY A CA 1
ATOM 1182 C C . GLY A 1 173 ? -2.175 -2.811 -4.367 1.00 92.06 173 GLY A C 1
ATOM 1183 O O . GLY A 1 173 ? -1.880 -1.662 -4.027 1.00 92.06 173 GLY A O 1
ATOM 1184 N N . ARG A 1 174 ? -2.946 -3.600 -3.626 1.00 91.94 174 ARG A N 1
ATOM 1185 C CA . ARG A 1 174 ? -3.385 -3.249 -2.280 1.00 91.94 174 ARG A CA 1
ATOM 1186 C C . ARG A 1 174 ? -3.239 -4.400 -1.299 1.00 91.94 174 ARG A C 1
ATOM 1188 O O . ARG A 1 174 ? -3.374 -5.569 -1.658 1.00 91.94 174 ARG A O 1
ATOM 1195 N N . THR A 1 175 ? -2.994 -4.022 -0.056 1.00 93.44 175 THR A N 1
ATOM 1196 C CA . THR A 1 175 ? -3.113 -4.881 1.116 1.00 93.44 175 THR A CA 1
ATOM 1197 C C . THR A 1 175 ? -4.421 -4.537 1.818 1.00 93.44 175 THR A C 1
ATOM 1199 O O . THR A 1 175 ? -4.668 -3.368 2.117 1.00 93.44 175 THR A O 1
ATOM 1202 N N . ASP A 1 176 ? -5.227 -5.552 2.102 1.00 93.31 176 ASP A N 1
ATOM 1203 C CA . ASP A 1 176 ? -6.502 -5.428 2.799 1.00 93.31 176 ASP A CA 1
ATOM 1204 C C . ASP A 1 176 ? -6.350 -6.023 4.197 1.00 93.31 176 ASP A C 1
ATOM 1206 O O . ASP A 1 176 ? -6.183 -7.234 4.349 1.00 93.31 176 ASP A O 1
ATOM 1210 N N . ALA A 1 177 ? -6.367 -5.168 5.216 1.00 92.00 177 ALA A N 1
ATOM 1211 C CA . ALA A 1 177 ? -6.344 -5.584 6.610 1.00 92.00 177 ALA A CA 1
ATOM 1212 C C . ALA A 1 177 ? -7.776 -5.713 7.131 1.00 92.00 177 ALA A C 1
ATOM 1214 O O . ALA A 1 177 ? -8.502 -4.721 7.223 1.00 92.00 177 ALA A O 1
ATOM 1215 N N . HIS A 1 178 ? -8.169 -6.933 7.481 1.00 92.62 178 HIS A N 1
ATOM 1216 C CA . HIS A 1 178 ? -9.511 -7.234 7.970 1.00 92.62 178 HIS A CA 1
ATOM 1217 C C . HIS A 1 178 ? -9.572 -7.014 9.472 1.00 92.62 178 HIS A C 1
ATOM 1219 O O . HIS A 1 178 ? -8.742 -7.528 10.219 1.00 92.62 178 HIS A O 1
ATOM 1225 N N . LEU A 1 179 ? -10.559 -6.248 9.914 1.00 90.12 179 LEU A N 1
ATOM 1226 C CA . LEU A 1 179 ? -10.820 -5.954 11.311 1.00 90.12 179 LEU A CA 1
ATOM 1227 C C . LEU A 1 179 ? -12.151 -6.566 11.730 1.00 90.12 179 LEU A C 1
ATOM 1229 O O . LEU A 1 179 ? -13.141 -6.498 10.998 1.00 90.12 179 LEU A O 1
ATOM 1233 N N . ARG A 1 180 ? -12.201 -7.071 12.961 1.00 90.69 180 ARG A N 1
ATOM 1234 C CA . ARG A 1 180 ? -13.447 -7.462 13.627 1.00 90.69 180 ARG A CA 1
ATOM 1235 C C . ARG A 1 180 ? -13.592 -6.751 14.962 1.00 90.69 180 ARG A C 1
ATOM 1237 O O . ARG A 1 180 ? -12.605 -6.500 15.656 1.00 90.69 180 ARG A O 1
ATOM 1244 N N . TRP A 1 181 ? -14.826 -6.433 15.322 1.00 88.44 181 TRP A N 1
ATOM 1245 C CA . TRP A 1 181 ? -15.142 -5.827 16.606 1.00 88.44 181 TRP A CA 1
ATOM 1246 C C . TRP A 1 181 ? -15.180 -6.874 17.723 1.00 88.44 181 TRP A C 1
ATOM 1248 O O . TRP A 1 181 ? -15.856 -7.900 17.605 1.00 88.44 181 TRP A O 1
ATOM 1258 N N . VAL A 1 182 ? -14.491 -6.590 18.826 1.00 86.94 182 VAL A N 1
ATOM 1259 C CA . VAL A 1 182 ? -14.556 -7.358 20.073 1.00 86.94 182 VAL A CA 1
ATOM 1260 C C . VAL A 1 182 ? -15.212 -6.473 21.119 1.00 86.94 182 VAL A C 1
ATOM 1262 O O . VAL A 1 182 ? -14.655 -5.440 21.481 1.00 86.94 182 VAL A O 1
ATOM 1265 N N . GLY A 1 183 ? -16.413 -6.859 21.552 1.00 83.50 183 GLY A N 1
ATOM 1266 C CA . GLY A 1 183 ? -17.090 -6.206 22.670 1.00 83.50 183 GLY A CA 1
ATOM 1267 C C . GLY A 1 183 ? -16.476 -6.615 24.008 1.00 83.50 183 GLY A C 1
ATOM 1268 O O . GLY A 1 183 ? -15.940 -7.720 24.113 1.00 83.50 183 GLY A O 1
ATOM 1269 N N . ASP A 1 184 ? -16.574 -5.720 24.987 1.00 71.50 184 ASP A N 1
ATOM 1270 C CA . ASP A 1 184 ? -16.246 -5.982 26.395 1.00 71.50 184 ASP A CA 1
ATOM 1271 C C . ASP A 1 184 ? -17.297 -6.875 27.082 1.00 71.50 184 ASP A C 1
ATOM 1273 O O . ASP A 1 184 ? -18.502 -6.766 26.739 1.00 71.50 184 ASP A O 1
#

Foldseek 3Di:
DDPDDPDPPLFWWFKAWPDKAKVVHPVVQVVPDPDPPWDWHKDKDKDWHQDQKIKMKIKIWIWTADPVRDIKIKMKMKIKIWHDPSHIFPDPWTKMKMKIAMAIDPQQLVLFKWKKKFKAKDPDDTQWIFDTDGHPGMTMIIGTYDDHGADAFDKMWIWIKMKIDGNVDIDIMIMITIIGIDGD

pLDDT: mean 84.94, std 12.47, range [41.94, 97.0]

Radius of gyration: 19.72 Å; chains: 1; bounding box: 64×29×53 Å

Sequence (184 aa):
MVLAAPAAAVAGGHWVSDGITYDPTQAELAAVGKMPGRIYEKRISGGFQATETAIGTVEVFFTADDPDHKVFLGTCSVSFRIDGAPMTGGAPGYATSGIVQVGGNDASKAAGATCSGAVAVDNADDAAGTGPVAIGATGNAKGTLVLPKGVPGATATIHVKAYLSIGVGAFGGRTDAHLRWVGD

Secondary structure (DSSP, 8-state):
----PPP----SEEEEEEEEEEES-HHHHHHS---TT--EEEEEEEEEEESSSEEEEEEEEEEEE-TT--EEEEEEEEEEEE-SSS-BTT-S-EEEEEEEEEEE-HHHHHTT-EEEEEEEETTSPPSEE---EETT-EEEEEEEE-PPP--TT-EEEEEEEEEEEETTEEEEEEEEEEEEEEE-